Protein AF-A0A8D2DAV5-F1 (afdb_monomer)

Sequence (88 aa):
MSTFKEAVTFKDVAVAFSEEELGLLDSAQRKLYQDVMVENFRNLVSVEHQLFKQDISYTERQEKLWMMKTATQRETTLGRDQAVLSCS

InterPro domains:
  IPR001909 Krueppel-associated box [PF01352] (8-47)
  IPR001909 Krueppel-associated box [PS50805] (8-78)
  IPR001909 Krueppel-associated box [SM00349] (8-67)
  IPR001909 Krueppel-associated box [cd07765] (8-46)
  IPR036051 Krueppel-associated box domain superfamily [SSF109640] (2-63)
  IPR050169 Krueppel C2H2-type zinc-finger [PTHR23232] (5-69)

Solvent-accessible surface area (backbone atoms only — not comparable to full-atom values): 5312 Å² total; per-residue (Å²): 133,88,80,81,76,80,82,86,51,69,76,82,74,54,85,84,71,54,75,70,54,56,70,68,48,51,77,67,55,52,49,49,51,52,54,52,53,52,50,53,52,53,51,51,56,50,52,53,52,50,51,54,53,50,51,52,57,51,50,56,49,52,51,52,51,51,53,51,54,54,49,57,51,52,53,59,50,55,57,49,54,56,57,59,68,72,76,117

Secondary structure (DSSP, 8-state):
-----PPPPHHHH-----HHHHHH--HHHHHHHHHHHHHHHHHHHHHHHHHHHHHHHHHHHHHHHHHHHHHHHHHHHHHHHHHHHTT-

Mean predicted aligned error: 13.58 Å

Foldseek 3Di:
DDDDDDDDDLVNQQDDDDPVRLVVDDPVRVVVNVVSNVVSVVVVVVVVVVVVVVVVVVVVVVVVVVVVVVVVVVVVVVVVVVVVVVPD

Structure (mmCIF, N/CA/C/O backbone):
data_AF-A0A8D2DAV5-F1
#
_entry.id   AF-A0A8D2DAV5-F1
#
loop_
_atom_site.group_PDB
_atom_site.id
_atom_site.type_symbol
_atom_site.label_atom_id
_atom_site.label_alt_id
_atom_site.label_comp_id
_atom_site.label_asym_id
_atom_site.label_entity_id
_atom_site.label_seq_id
_atom_site.pdbx_PDB_ins_code
_atom_site.Cartn_x
_atom_site.Cartn_y
_atom_site.Cartn_z
_atom_site.occupancy
_atom_site.B_iso_or_equiv
_atom_site.auth_seq_id
_atom_site.auth_comp_id
_atom_site.auth_asym_id
_atom_site.auth_atom_id
_atom_site.pdbx_PDB_model_num
ATOM 1 N N . MET A 1 1 ? 12.849 24.961 -14.247 1.00 49.41 1 MET A N 1
ATOM 2 C CA . MET A 1 1 ? 12.270 24.517 -12.963 1.00 49.41 1 MET A CA 1
ATOM 3 C C . MET A 1 1 ? 12.409 23.008 -12.898 1.00 49.41 1 MET A C 1
ATOM 5 O O . MET A 1 1 ? 11.708 22.328 -13.632 1.00 49.41 1 MET A O 1
ATOM 9 N N . SER A 1 2 ? 13.373 22.495 -12.129 1.00 52.59 2 SER A N 1
ATOM 10 C CA . SER A 1 2 ? 13.488 21.047 -11.916 1.00 52.59 2 SER A CA 1
ATOM 11 C C . SER A 1 2 ? 12.365 20.613 -10.984 1.00 52.59 2 SER A C 1
ATOM 13 O O . SER A 1 2 ? 12.323 21.042 -9.835 1.00 52.59 2 SER A O 1
ATOM 15 N N . THR A 1 3 ? 11.437 19.809 -11.489 1.00 55.88 3 THR A N 1
ATOM 16 C CA . THR A 1 3 ? 10.381 19.190 -10.691 1.00 55.88 3 THR A CA 1
ATOM 17 C C . THR A 1 3 ? 10.937 17.903 -10.091 1.00 55.88 3 THR A C 1
ATOM 19 O O . THR A 1 3 ? 10.973 16.860 -10.739 1.00 55.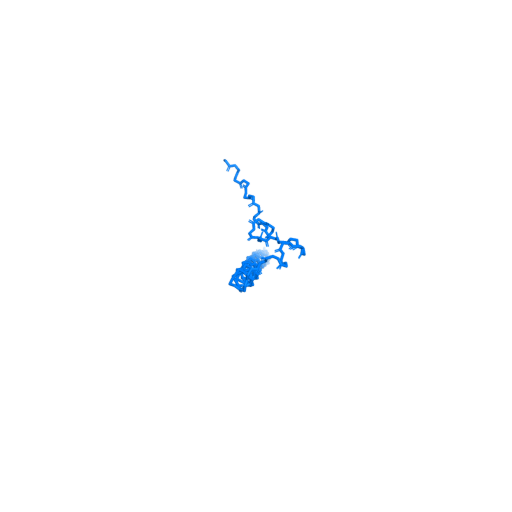88 3 THR A O 1
ATOM 22 N N . PHE A 1 4 ? 11.414 17.973 -8.849 1.00 65.62 4 PHE A N 1
ATOM 23 C CA . PHE A 1 4 ? 11.636 16.763 -8.062 1.00 65.62 4 PHE A CA 1
ATOM 24 C C . PHE A 1 4 ? 10.261 16.174 -7.739 1.00 65.62 4 PHE A C 1
ATOM 26 O O . PHE A 1 4 ? 9.492 16.764 -6.986 1.00 65.62 4 PHE A O 1
ATOM 33 N N . LYS A 1 5 ? 9.918 15.049 -8.373 1.00 70.25 5 LYS A N 1
ATOM 34 C CA . LYS A 1 5 ? 8.764 14.249 -7.963 1.00 70.25 5 LYS A CA 1
ATOM 35 C C . LYS A 1 5 ? 9.180 13.459 -6.731 1.00 70.25 5 LYS A C 1
ATOM 37 O O . LYS A 1 5 ? 9.968 12.525 -6.844 1.00 70.25 5 LYS A O 1
ATOM 42 N N . GLU A 1 6 ? 8.685 13.870 -5.573 1.00 78.12 6 GLU A N 1
ATOM 43 C CA . GLU A 1 6 ? 8.798 13.081 -4.352 1.00 78.12 6 GLU A CA 1
ATOM 44 C C . GLU A 1 6 ? 8.042 11.760 -4.550 1.00 78.12 6 GLU A C 1
ATOM 46 O O . GLU A 1 6 ? 6.910 11.744 -5.043 1.00 78.12 6 GLU A O 1
ATOM 51 N N . ALA A 1 7 ? 8.715 10.643 -4.276 1.00 76.75 7 ALA A N 1
ATOM 52 C CA . ALA A 1 7 ? 8.137 9.321 -4.457 1.00 76.75 7 ALA A CA 1
ATOM 53 C C . ALA A 1 7 ? 7.178 9.035 -3.300 1.00 76.75 7 ALA A C 1
ATOM 55 O O . ALA A 1 7 ? 7.598 9.009 -2.148 1.00 76.75 7 ALA A O 1
ATOM 56 N N . VAL A 1 8 ? 5.906 8.794 -3.617 1.00 75.44 8 VAL A N 1
ATOM 57 C CA . VAL A 1 8 ? 4.928 8.314 -2.636 1.00 75.44 8 VAL A CA 1
ATOM 58 C C . VAL A 1 8 ? 5.207 6.838 -2.374 1.00 75.44 8 VAL A C 1
ATOM 60 O O . VAL A 1 8 ? 5.236 6.029 -3.303 1.00 75.44 8 VAL A O 1
ATOM 63 N N . THR A 1 9 ? 5.427 6.486 -1.116 1.00 80.81 9 THR A N 1
ATOM 64 C CA . THR A 1 9 ? 5.702 5.123 -0.667 1.00 80.81 9 THR A CA 1
ATOM 65 C C . THR A 1 9 ? 4.462 4.496 -0.040 1.00 80.81 9 THR A C 1
ATOM 67 O O . THR A 1 9 ? 3.518 5.179 0.350 1.00 80.81 9 THR A O 1
ATOM 70 N N . PHE A 1 10 ? 4.463 3.169 0.121 1.00 78.62 10 PHE A N 1
ATOM 71 C CA . PHE A 1 10 ? 3.365 2.485 0.811 1.00 78.62 10 PHE A CA 1
ATOM 72 C C . PHE A 1 10 ? 3.145 3.002 2.238 1.00 78.62 10 PHE A C 1
ATOM 74 O O . PHE A 1 10 ? 2.014 3.036 2.707 1.00 78.62 10 PHE A O 1
ATOM 81 N N . LYS A 1 11 ? 4.211 3.443 2.917 1.00 82.44 11 LYS A N 1
ATOM 82 C CA . LYS A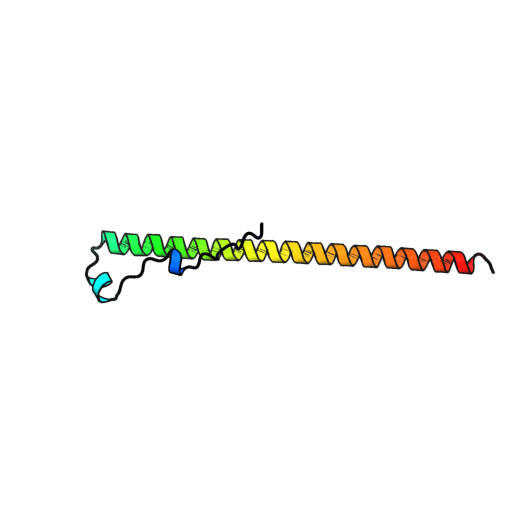 1 11 ? 4.118 3.994 4.274 1.00 82.44 11 LYS A CA 1
ATOM 83 C C . LYS A 1 11 ? 3.311 5.288 4.329 1.00 82.44 11 LYS A C 1
ATOM 85 O O . LYS A 1 11 ? 2.715 5.563 5.359 1.00 82.44 11 LYS A O 1
ATOM 90 N N . ASP A 1 12 ? 3.266 6.037 3.232 1.00 84.56 12 ASP A N 1
ATOM 91 C CA . ASP A 1 12 ? 2.542 7.308 3.163 1.00 84.56 12 ASP A CA 1
ATOM 92 C C . ASP A 1 12 ? 1.028 7.105 2.996 1.00 84.56 12 ASP A C 1
ATOM 94 O O . ASP A 1 12 ? 0.248 8.022 3.242 1.00 84.56 12 ASP A O 1
ATOM 98 N N . VAL A 1 13 ? 0.600 5.903 2.588 1.00 83.69 13 VAL A N 1
ATOM 99 C CA . VAL A 1 13 ? -0.816 5.557 2.363 1.00 83.69 13 VAL A CA 1
ATOM 100 C C . VAL A 1 13 ? -1.342 4.484 3.318 1.00 83.69 13 VAL A C 1
ATOM 102 O O . VAL A 1 13 ? -2.554 4.310 3.442 1.00 83.69 13 VAL A O 1
ATOM 105 N N . ALA A 1 14 ? -0.455 3.747 3.989 1.00 85.69 14 ALA A N 1
ATOM 106 C CA . ALA A 1 14 ? -0.817 2.716 4.946 1.00 85.69 14 ALA A CA 1
ATOM 107 C C . ALA A 1 14 ? -1.166 3.324 6.307 1.00 85.69 14 ALA A C 1
ATOM 109 O O . ALA A 1 14 ? -0.407 4.105 6.877 1.00 85.69 14 ALA A O 1
ATOM 110 N N . VAL A 1 15 ? -2.290 2.886 6.868 1.00 85.50 15 VAL A N 1
ATOM 111 C CA . VAL A 1 15 ? -2.565 3.058 8.295 1.00 85.50 15 VAL A CA 1
ATOM 112 C C . VAL A 1 15 ? -1.917 1.877 9.009 1.00 85.50 15 VAL A C 1
ATOM 114 O O . VAL A 1 15 ? -2.063 0.747 8.557 1.00 85.50 15 VAL A O 1
ATOM 117 N N . ALA A 1 16 ? -1.176 2.115 10.086 1.00 86.00 16 ALA A N 1
ATOM 118 C CA . ALA A 1 16 ? -0.560 1.055 10.877 1.00 86.00 16 ALA A CA 1
ATOM 119 C C . ALA A 1 16 ? -1.077 1.141 12.311 1.00 86.00 16 ALA A C 1
ATOM 121 O O . ALA A 1 16 ? -0.976 2.195 12.932 1.00 86.00 16 ALA A O 1
ATOM 122 N N . PHE A 1 17 ? -1.620 0.031 12.804 1.00 88.69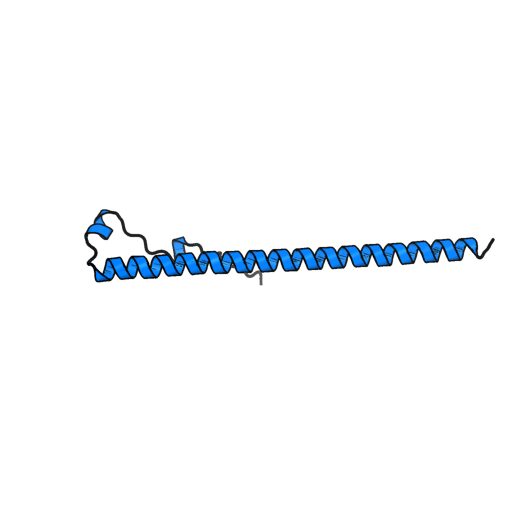 17 PHE A N 1
ATOM 123 C CA . PHE A 1 17 ? -2.007 -0.138 14.201 1.00 88.69 17 PHE A CA 1
ATOM 124 C C . PHE A 1 17 ? -0.961 -0.998 14.908 1.00 88.69 17 PHE A C 1
ATOM 126 O O . PHE A 1 17 ? -0.450 -1.955 14.315 1.00 88.69 17 PHE A O 1
ATOM 133 N N . SER A 1 18 ? -0.660 -0.689 16.167 1.00 91.19 18 SER A N 1
ATOM 134 C CA . SER A 1 18 ? 0.062 -1.614 17.044 1.00 91.19 18 SER A CA 1
ATOM 135 C C . SER A 1 18 ? -0.794 -2.844 17.374 1.00 91.19 18 SER A C 1
ATOM 137 O O . SER A 1 18 ? -2.000 -2.870 17.113 1.00 91.19 18 SER A O 1
ATOM 139 N N . GLU A 1 19 ? -0.195 -3.886 17.959 1.00 88.69 19 GLU A N 1
ATOM 140 C CA . GLU A 1 19 ? -0.961 -5.064 18.392 1.00 88.69 19 GLU A CA 1
ATOM 141 C C . GLU A 1 19 ? -2.019 -4.698 19.443 1.00 88.69 19 GLU A C 1
ATOM 143 O O . GLU A 1 19 ? -3.144 -5.205 19.389 1.00 88.69 19 GLU A O 1
ATOM 148 N N . GLU A 1 20 ? -1.696 -3.777 20.359 1.00 93.44 20 GLU A N 1
ATOM 149 C CA . GLU A 1 20 ? -2.639 -3.300 21.370 1.00 93.44 20 GLU A CA 1
ATOM 150 C C . GLU A 1 20 ? -3.795 -2.520 20.732 1.00 93.44 20 GLU A C 1
ATOM 152 O O . GLU A 1 20 ? -4.958 -2.760 21.058 1.00 93.44 20 GLU A O 1
ATOM 157 N N . GLU A 1 21 ? -3.500 -1.630 19.781 1.00 92.44 21 GLU A N 1
ATOM 158 C CA . GLU A 1 21 ? -4.508 -0.837 19.070 1.00 92.44 21 GLU A CA 1
ATOM 159 C C . GLU A 1 21 ? -5.421 -1.715 18.210 1.00 92.44 21 GLU A C 1
ATOM 161 O O . GLU A 1 21 ? -6.637 -1.520 18.194 1.00 92.44 21 GLU A O 1
ATOM 166 N N . LEU A 1 22 ? -4.866 -2.737 17.55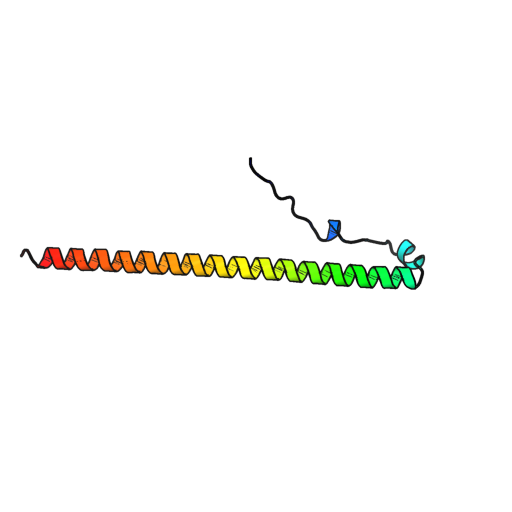3 1.00 88.25 22 LEU A N 1
ATOM 167 C CA . LEU A 1 22 ? -5.628 -3.690 16.747 1.00 88.25 22 LEU A CA 1
ATOM 168 C C . LEU A 1 22 ? -6.617 -4.504 17.602 1.00 88.25 22 LEU A C 1
ATOM 170 O O . LEU A 1 22 ? -7.722 -4.827 17.147 1.00 88.25 22 LEU A O 1
ATOM 174 N N . GLY A 1 23 ? -6.232 -4.817 18.843 1.00 89.19 23 GLY A N 1
ATOM 175 C CA . GLY A 1 23 ? -7.077 -5.485 19.833 1.00 89.19 23 GLY A CA 1
ATOM 176 C C . GLY A 1 23 ? -8.259 -4.635 20.307 1.00 89.19 23 GLY A C 1
ATOM 177 O O . GLY A 1 23 ? -9.301 -5.190 20.657 1.00 89.19 23 GLY A O 1
ATOM 178 N N . LEU A 1 24 ? -8.125 -3.306 20.264 1.00 94.50 24 LEU A N 1
ATOM 179 C CA . LEU A 1 24 ? -9.166 -2.347 20.649 1.00 94.50 24 LEU A CA 1
ATOM 180 C C . LEU A 1 24 ? -10.152 -2.026 19.517 1.00 94.50 24 LEU A C 1
ATOM 182 O O . LEU A 1 24 ? -11.221 -1.480 19.792 1.00 94.50 24 LEU A O 1
AT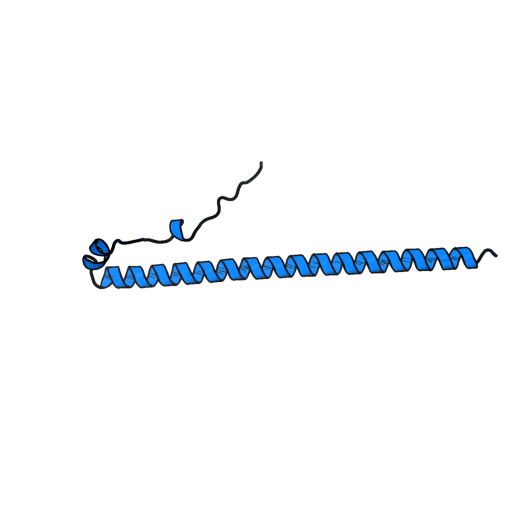OM 186 N N . LEU A 1 25 ? -9.825 -2.370 18.266 1.00 93.56 25 LEU A N 1
ATOM 187 C CA . LEU A 1 25 ? -10.715 -2.134 17.131 1.00 93.56 25 LEU A CA 1
ATOM 188 C C . LEU A 1 25 ? -11.986 -2.976 17.229 1.00 93.56 25 LEU A C 1
ATOM 190 O O . LEU A 1 25 ? -11.937 -4.199 17.422 1.00 93.56 25 LEU A O 1
ATOM 194 N N . ASP A 1 26 ? -13.121 -2.330 16.979 1.00 94.62 26 ASP A N 1
ATOM 195 C CA . ASP A 1 26 ? -14.379 -3.034 16.784 1.00 94.62 26 ASP A CA 1
ATOM 196 C C . ASP A 1 26 ? -14.401 -3.798 15.444 1.00 94.62 26 ASP A C 1
ATOM 198 O O . ASP A 1 26 ? -13.535 -3.657 14.571 1.00 94.62 26 ASP A O 1
ATOM 202 N N . SER A 1 27 ? -15.411 -4.654 15.269 1.00 93.56 27 SER A N 1
ATOM 203 C CA . SER A 1 27 ? -15.524 -5.488 14.069 1.00 93.56 27 SER A CA 1
ATOM 204 C C . SER A 1 27 ? -15.646 -4.680 12.773 1.00 93.56 27 SER A C 1
ATOM 206 O O . SER A 1 27 ? -15.212 -5.165 11.726 1.00 93.56 27 SER A O 1
ATOM 208 N N . ALA A 1 28 ? -16.255 -3.493 12.806 1.00 93.94 28 ALA A N 1
ATOM 209 C CA . ALA A 1 28 ? -16.419 -2.652 11.627 1.00 93.94 28 ALA A CA 1
ATOM 210 C C . ALA A 1 28 ? -15.099 -1.961 11.270 1.00 93.94 28 ALA A C 1
ATOM 212 O O . ALA A 1 28 ? -14.707 -1.959 10.104 1.00 93.94 28 ALA A O 1
ATOM 213 N N . GLN A 1 29 ? -14.368 -1.463 12.267 1.00 93.25 29 GLN A N 1
ATOM 214 C CA . GLN A 1 29 ? -13.049 -0.861 12.088 1.00 93.25 29 GLN A CA 1
ATOM 215 C C . GLN A 1 29 ? -12.021 -1.869 11.575 1.00 93.25 29 GLN A C 1
ATOM 217 O O . GLN A 1 29 ? -11.263 -1.565 10.656 1.00 93.25 29 GLN A O 1
ATOM 222 N N . ARG A 1 30 ? -12.020 -3.096 12.109 1.00 92.00 30 ARG A N 1
ATOM 223 C CA . ARG A 1 30 ? -11.102 -4.152 11.660 1.00 92.00 30 ARG A CA 1
ATOM 224 C C . ARG A 1 30 ? -11.374 -4.567 10.214 1.00 92.00 30 ARG A C 1
ATOM 226 O O . ARG A 1 30 ? -10.434 -4.794 9.457 1.00 92.00 30 ARG A O 1
ATOM 233 N N . LYS A 1 31 ? -12.651 -4.619 9.822 1.00 93.25 31 LYS A N 1
ATOM 234 C CA . LYS A 1 31 ? -13.048 -4.857 8.432 1.00 93.25 31 LYS A CA 1
ATOM 235 C C . LYS A 1 31 ? -12.601 -3.712 7.523 1.00 93.25 31 LYS A C 1
ATOM 237 O O . LYS A 1 31 ? -11.970 -3.966 6.507 1.00 93.25 31 LYS A O 1
ATOM 242 N N . LEU A 1 32 ? -12.858 -2.467 7.921 1.00 93.06 32 LEU A N 1
ATOM 243 C CA . LEU A 1 32 ? -12.441 -1.294 7.156 1.00 93.06 32 LEU A CA 1
ATOM 244 C C . LEU A 1 32 ? -10.919 -1.252 6.967 1.00 93.06 32 LEU A C 1
ATOM 246 O O . LEU A 1 32 ? -10.448 -0.984 5.868 1.00 93.06 32 LEU A O 1
ATOM 250 N N . TYR A 1 33 ? -10.153 -1.564 8.013 1.00 91.62 33 TYR A N 1
ATOM 251 C CA . TYR A 1 33 ? -8.699 -1.675 7.932 1.00 91.62 33 TYR A CA 1
ATOM 252 C C . TYR A 1 33 ? -8.262 -2.709 6.888 1.00 91.62 33 TYR A C 1
ATOM 254 O O . TYR A 1 33 ? -7.411 -2.416 6.051 1.00 91.62 33 TYR A O 1
ATOM 262 N N . GLN A 1 34 ? -8.865 -3.900 6.896 1.00 90.38 34 GLN A N 1
ATOM 263 C CA . GLN A 1 34 ? -8.575 -4.932 5.898 1.00 90.38 34 GLN A CA 1
ATOM 264 C C . GLN A 1 34 ? -8.920 -4.467 4.480 1.00 90.38 34 GLN A C 1
ATOM 266 O O . GLN A 1 34 ? -8.091 -4.617 3.585 1.00 90.38 34 GLN A O 1
ATOM 271 N N . ASP A 1 35 ? -10.096 -3.869 4.283 1.00 92.75 35 ASP A N 1
ATOM 272 C CA . ASP A 1 35 ? -10.555 -3.395 2.974 1.00 92.75 35 ASP A CA 1
ATOM 273 C C . ASP A 1 35 ? -9.608 -2.317 2.414 1.00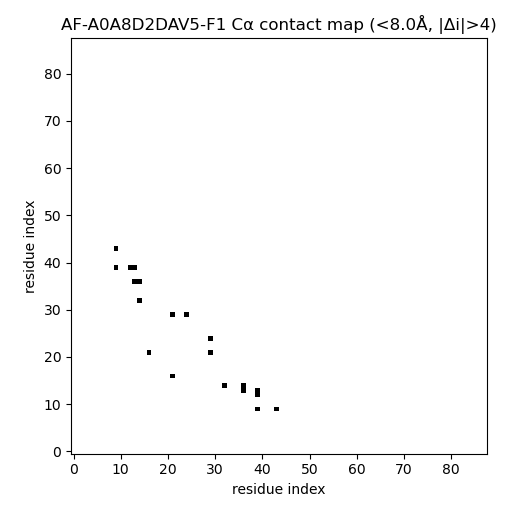 92.75 35 ASP A C 1
ATOM 275 O O . ASP A 1 35 ? -9.109 -2.445 1.293 1.00 92.75 35 ASP A O 1
ATOM 279 N N . VAL A 1 36 ? -9.266 -1.311 3.228 1.00 89.12 36 VAL A N 1
ATOM 280 C CA . VAL A 1 36 ? -8.346 -0.224 2.851 1.00 89.12 36 VAL A CA 1
ATOM 281 C C . VAL A 1 36 ? -6.948 -0.760 2.541 1.00 89.12 36 VAL A C 1
ATOM 283 O O . VAL A 1 36 ? -6.346 -0.385 1.535 1.00 89.12 36 VAL A O 1
ATOM 286 N N . MET A 1 37 ? -6.419 -1.668 3.364 1.00 88.81 37 MET A N 1
ATOM 287 C CA . MET A 1 37 ? -5.072 -2.206 3.154 1.00 88.81 37 MET A CA 1
ATOM 288 C C . MET A 1 37 ? -4.985 -3.112 1.921 1.00 88.81 37 MET A C 1
ATOM 290 O O . MET A 1 37 ? -3.975 -3.086 1.213 1.00 88.81 37 MET A O 1
ATOM 294 N N . VAL A 1 38 ? -6.043 -3.868 1.614 1.00 88.31 38 VAL A N 1
ATOM 295 C CA . VAL A 1 38 ? -6.129 -4.670 0.385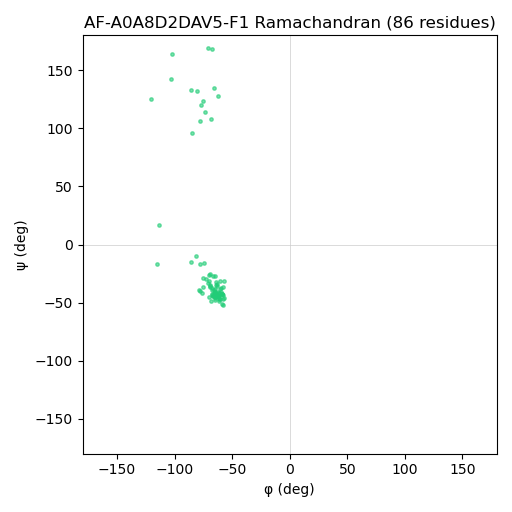 1.00 88.31 38 VAL A CA 1
ATOM 296 C C . VAL A 1 38 ? -6.193 -3.778 -0.854 1.00 88.31 38 VAL A C 1
ATOM 298 O O . VAL A 1 38 ? -5.495 -4.056 -1.833 1.00 88.31 38 VAL A O 1
ATOM 301 N N . GLU A 1 39 ? -6.991 -2.707 -0.834 1.00 89.19 39 GLU A N 1
ATOM 302 C CA . GLU A 1 39 ? -7.044 -1.757 -1.951 1.00 89.19 39 GLU A CA 1
ATOM 303 C C . GLU A 1 39 ? -5.710 -1.038 -2.154 1.00 89.19 39 GLU A C 1
ATOM 305 O O . GLU A 1 39 ? -5.216 -0.977 -3.282 1.00 89.19 39 GLU A O 1
ATOM 310 N N . ASN A 1 40 ? -5.068 -0.580 -1.079 1.00 87.56 40 ASN A N 1
ATOM 311 C CA . ASN A 1 40 ? -3.749 0.046 -1.157 1.00 87.56 40 ASN A CA 1
ATOM 312 C C . ASN A 1 40 ? -2.712 -0.889 -1.793 1.00 87.56 40 ASN A C 1
ATOM 314 O O . ASN A 1 40 ? -1.959 -0.469 -2.674 1.00 87.56 40 ASN A O 1
ATOM 318 N N . PHE A 1 41 ? -2.704 -2.170 -1.410 1.00 85.00 41 PHE A N 1
ATOM 319 C CA . PHE A 1 41 ? -1.798 -3.155 -1.998 1.00 85.00 41 PHE A CA 1
ATOM 320 C C . PHE A 1 41 ? -2.079 -3.388 -3.490 1.00 85.00 41 PHE A C 1
ATOM 322 O O . PHE A 1 41 ? -1.156 -3.403 -4.306 1.00 85.00 41 PHE A O 1
ATOM 329 N N . ARG A 1 42 ? -3.355 -3.512 -3.882 1.00 88.38 42 ARG A N 1
ATOM 330 C CA . ARG A 1 42 ? -3.749 -3.638 -5.298 1.00 88.38 42 ARG A CA 1
ATOM 331 C C . ARG A 1 42 ? -3.315 -2.430 -6.124 1.00 88.38 42 ARG A C 1
ATOM 333 O O . ARG A 1 42 ? -2.843 -2.602 -7.248 1.00 88.38 42 ARG A O 1
ATOM 340 N N . ASN A 1 43 ? -3.454 -1.230 -5.571 1.00 86.81 43 ASN A N 1
ATOM 341 C CA . ASN A 1 43 ? -3.056 0.005 -6.236 1.00 86.81 43 ASN A CA 1
ATOM 342 C C . ASN A 1 43 ? -1.540 0.059 -6.456 1.00 86.81 43 ASN A C 1
ATOM 344 O O . ASN A 1 43 ? -1.109 0.390 -7.560 1.00 86.81 43 ASN A O 1
ATOM 348 N N . LEU A 1 44 ? -0.739 -0.349 -5.468 1.00 84.56 44 LEU A N 1
ATOM 349 C CA . LEU A 1 44 ? 0.716 -0.458 -5.611 1.00 84.56 44 LEU A CA 1
ATOM 350 C C . LEU A 1 44 ? 1.127 -1.401 -6.739 1.00 84.56 44 LEU A C 1
ATOM 352 O O . LEU A 1 44 ? 1.846 -0.986 -7.645 1.00 84.56 44 LEU A O 1
ATOM 356 N N . VAL A 1 45 ? 0.599 -2.626 -6.744 1.00 82.25 45 VAL A N 1
ATOM 357 C CA . VAL A 1 45 ? 0.903 -3.614 -7.793 1.00 82.25 45 VAL A CA 1
ATOM 358 C C . VAL A 1 45 ? 0.497 -3.101 -9.180 1.00 82.25 45 VAL A C 1
ATOM 360 O O . VAL A 1 45 ? 1.198 -3.322 -10.167 1.00 82.25 45 VAL A O 1
ATOM 363 N N . SER A 1 46 ? -0.627 -2.386 -9.277 1.00 84.06 46 SER A N 1
ATOM 364 C CA . SER A 1 46 ? -1.096 -1.793 -10.534 1.00 84.06 46 SER A CA 1
ATOM 365 C C . SER A 1 46 ? -0.151 -0.705 -11.060 1.00 84.06 46 SER A C 1
ATOM 367 O O . SER A 1 46 ? 0.186 -0.705 -12.248 1.00 84.06 46 SER A O 1
ATOM 369 N N . VAL A 1 47 ? 0.309 0.195 -10.184 1.00 80.50 47 VAL A N 1
ATOM 370 C CA . VAL A 1 47 ? 1.257 1.264 -10.536 1.00 80.50 47 VAL A CA 1
ATOM 371 C C . VAL A 1 47 ? 2.604 0.675 -10.947 1.00 80.50 47 VAL A C 1
ATOM 373 O O . VAL A 1 47 ? 3.131 1.046 -11.995 1.00 80.50 47 VAL A O 1
ATOM 376 N N . GLU A 1 48 ? 3.131 -0.288 -10.190 1.00 77.75 48 GLU A N 1
ATOM 377 C CA . GLU A 1 48 ? 4.368 -0.994 -10.541 1.00 77.75 48 GLU A CA 1
ATOM 378 C C . GLU A 1 48 ? 4.253 -1.655 -11.917 1.00 77.75 48 GLU A C 1
ATOM 380 O O . GLU A 1 48 ? 5.110 -1.471 -12.780 1.00 77.75 48 GLU A O 1
ATOM 385 N N . HIS A 1 49 ? 3.149 -2.350 -12.186 1.00 76.12 49 HIS A N 1
ATOM 386 C CA . HIS A 1 49 ? 2.916 -2.985 -13.479 1.00 76.12 49 HIS A CA 1
ATOM 387 C C . HIS A 1 49 ? 2.814 -1.980 -14.642 1.00 76.12 49 HIS A C 1
ATOM 389 O O . HIS A 1 49 ? 3.284 -2.267 -15.746 1.00 76.12 49 HIS A O 1
ATOM 395 N N . GLN A 1 50 ? 2.230 -0.798 -14.426 1.00 75.00 50 GLN A N 1
ATOM 396 C CA . GLN A 1 50 ? 2.227 0.272 -15.431 1.00 75.00 50 GLN A CA 1
ATOM 397 C C . GLN A 1 50 ? 3.634 0.818 -15.697 1.00 75.00 50 GLN A C 1
ATOM 399 O O . GLN A 1 50 ? 3.986 1.017 -16.861 1.00 75.00 50 GLN A O 1
ATOM 404 N N . LEU A 1 51 ? 4.444 1.008 -14.652 1.00 74.56 51 LEU A N 1
ATOM 405 C CA . LEU A 1 51 ? 5.834 1.450 -14.786 1.00 74.56 51 LEU A CA 1
ATOM 406 C C . LEU A 1 51 ? 6.662 0.436 -15.582 1.00 74.56 51 LEU A C 1
ATOM 408 O O . LEU A 1 51 ? 7.324 0.820 -16.544 1.00 74.56 51 LEU A O 1
ATOM 412 N N . PHE A 1 52 ? 6.548 -0.858 -15.265 1.00 70.50 52 PHE A N 1
ATOM 413 C CA . PHE A 1 52 ? 7.237 -1.918 -16.008 1.00 70.50 52 PHE A CA 1
ATOM 414 C C . PHE A 1 52 ? 6.814 -1.975 -17.481 1.00 70.50 52 PHE A C 1
ATOM 416 O O . PHE A 1 52 ? 7.658 -2.099 -18.366 1.00 70.50 52 PHE A O 1
ATOM 423 N N . LYS A 1 53 ? 5.517 -1.828 -17.781 1.00 75.50 53 LYS A N 1
ATOM 424 C CA . LYS A 1 53 ? 5.036 -1.753 -19.171 1.00 75.50 53 LYS A CA 1
ATOM 425 C C . LYS A 1 53 ? 5.613 -0.558 -19.923 1.00 75.50 53 LYS A C 1
ATOM 427 O O . LYS A 1 53 ? 5.973 -0.684 -21.094 1.00 75.50 53 LYS A O 1
ATOM 432 N N . GLN A 1 54 ? 5.680 0.598 -19.268 1.00 73.00 54 GLN A N 1
ATOM 433 C CA . GLN A 1 54 ? 6.227 1.803 -19.874 1.00 73.00 54 GLN A CA 1
ATOM 434 C C . GLN A 1 54 ? 7.725 1.640 -20.172 1.00 73.00 54 GLN A C 1
ATOM 436 O O . GLN A 1 54 ? 8.158 2.009 -21.264 1.00 73.00 54 GLN A O 1
ATOM 441 N N . ASP A 1 55 ? 8.480 1.025 -19.263 1.00 76.62 55 ASP A N 1
ATOM 442 C CA . ASP A 1 55 ? 9.919 0.786 -19.410 1.00 76.62 55 ASP A CA 1
ATOM 443 C C . ASP A 1 55 ? 10.247 -0.178 -20.565 1.00 76.62 55 ASP A C 1
ATOM 445 O O . ASP A 1 55 ? 11.078 0.125 -21.428 1.00 76.62 55 ASP A O 1
ATOM 449 N N . ILE A 1 56 ? 9.500 -1.283 -20.679 1.00 77.88 56 ILE A N 1
ATOM 450 C CA . ILE A 1 56 ? 9.622 -2.225 -21.806 1.00 77.88 56 ILE A CA 1
ATOM 451 C C . ILE A 1 56 ? 9.316 -1.512 -23.130 1.00 77.88 56 ILE A C 1
ATOM 453 O O . ILE A 1 56 ? 10.095 -1.598 -24.076 1.00 77.88 56 ILE A O 1
ATOM 457 N N . SER A 1 57 ? 8.230 -0.733 -23.191 1.00 81.50 57 SER A N 1
ATOM 458 C CA . SER A 1 57 ? 7.852 -0.017 -24.418 1.00 81.50 57 SER A CA 1
ATOM 459 C C . SER A 1 57 ? 8.886 1.032 -24.853 1.00 81.50 57 SER A C 1
ATOM 461 O O . SER A 1 57 ? 9.085 1.265 -26.050 1.00 81.50 57 SER A O 1
ATOM 463 N N . TYR A 1 58 ? 9.552 1.679 -23.890 1.00 78.31 58 TYR A N 1
ATOM 464 C CA . TYR A 1 58 ? 10.624 2.632 -24.156 1.00 78.31 58 TYR A CA 1
ATOM 465 C C . TYR A 1 58 ? 11.869 1.910 -24.674 1.00 78.31 58 TYR A C 1
ATOM 467 O O . TYR A 1 58 ? 12.429 2.324 -25.691 1.00 78.31 58 TYR A O 1
ATOM 475 N N . THR A 1 59 ? 12.242 0.801 -24.036 1.00 81.81 59 THR A N 1
ATOM 476 C CA . THR A 1 59 ? 13.371 -0.046 -24.437 1.00 81.81 59 THR A CA 1
ATOM 477 C C . THR A 1 59 ? 13.187 -0.580 -25.857 1.00 81.81 59 THR A C 1
ATOM 479 O O . THR A 1 59 ? 14.032 -0.327 -26.715 1.00 81.81 59 THR A O 1
ATOM 482 N N . GLU A 1 60 ? 12.036 -1.182 -26.169 1.00 81.31 60 GLU A N 1
ATOM 483 C CA . GLU A 1 60 ? 11.723 -1.679 -27.517 1.00 81.31 60 GLU A CA 1
ATOM 484 C C . GLU A 1 60 ? 11.777 -0.570 -28.582 1.00 81.31 60 GLU A C 1
ATOM 486 O O . GLU A 1 60 ? 12.196 -0.794 -29.722 1.00 81.31 60 GLU A O 1
ATOM 491 N N . ARG A 1 61 ? 11.350 0.655 -28.240 1.00 82.12 61 ARG A N 1
ATOM 492 C CA . ARG A 1 61 ? 11.427 1.807 -29.152 1.00 82.12 61 ARG A CA 1
ATOM 493 C C . ARG A 1 61 ? 12.876 2.207 -29.420 1.00 82.12 61 ARG A C 1
ATOM 495 O O . ARG A 1 61 ? 13.209 2.498 -30.569 1.00 82.12 61 ARG A O 1
ATOM 502 N N . GLN A 1 62 ? 13.718 2.240 -28.388 1.00 80.88 62 GLN A N 1
ATOM 503 C CA . GLN A 1 62 ? 15.140 2.558 -28.533 1.00 80.88 62 GLN A CA 1
ATOM 504 C C . GLN A 1 62 ? 15.872 1.490 -29.348 1.00 80.88 62 GLN A C 1
ATOM 506 O O . GLN A 1 62 ? 16.648 1.832 -30.238 1.00 80.88 62 GLN A O 1
ATOM 511 N N . GLU A 1 63 ? 15.567 0.211 -29.130 1.00 81.69 63 GLU A N 1
ATOM 512 C CA . GLU A 1 63 ? 16.118 -0.888 -29.927 1.00 81.69 63 GLU A CA 1
ATOM 513 C C . GLU A 1 63 ? 15.711 -0.785 -31.400 1.00 81.69 63 GLU A C 1
ATOM 515 O O . GLU A 1 63 ? 16.564 -0.877 -32.283 1.00 81.69 63 GLU A O 1
ATOM 520 N N . LYS A 1 64 ? 14.438 -0.495 -31.696 1.00 85.56 64 LYS A N 1
ATOM 521 C CA . LYS A 1 64 ? 13.979 -0.246 -33.076 1.00 85.56 64 LYS A CA 1
ATOM 522 C C . LYS A 1 64 ? 14.712 0.929 -33.729 1.00 85.56 64 LYS A C 1
ATOM 524 O O . LYS A 1 64 ? 15.125 0.826 -34.883 1.00 85.56 64 LYS A O 1
ATOM 529 N N . LEU A 1 65 ? 14.911 2.026 -32.996 1.00 84.19 65 LEU A N 1
ATOM 530 C CA . LEU A 1 65 ? 15.684 3.190 -33.451 1.00 84.19 65 LEU A CA 1
ATOM 531 C C . LEU A 1 65 ? 17.146 2.832 -33.747 1.00 84.19 65 LEU A C 1
ATOM 533 O O . LEU A 1 65 ? 17.683 3.229 -34.784 1.00 84.19 65 LEU A O 1
ATOM 537 N N . TRP A 1 66 ? 17.781 2.059 -32.868 1.00 83.69 66 TRP A N 1
ATOM 538 C CA . TRP A 1 66 ? 19.148 1.574 -33.051 1.00 83.69 66 TRP A CA 1
ATOM 539 C C . TRP A 1 66 ? 19.276 0.667 -34.282 1.00 83.69 66 TRP A C 1
ATOM 541 O O . TRP A 1 66 ? 20.179 0.840 -35.107 1.00 83.69 66 TRP A O 1
ATOM 551 N N . MET A 1 67 ? 18.333 -0.258 -34.460 1.00 82.94 67 MET A N 1
ATOM 552 C CA . MET A 1 67 ? 18.283 -1.154 -35.617 1.00 82.94 67 MET A CA 1
ATOM 553 C C . MET A 1 67 ? 18.108 -0.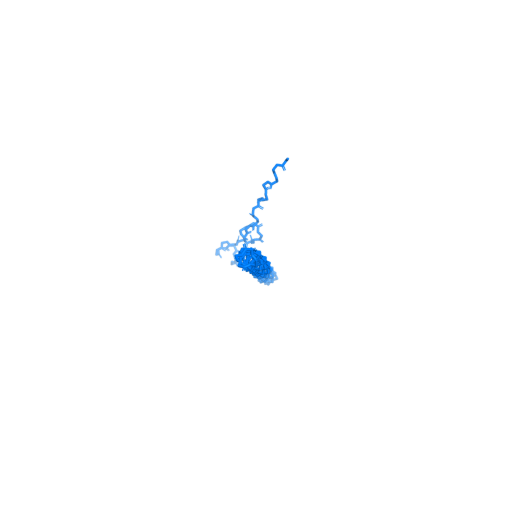383 -36.929 1.00 82.94 67 MET A C 1
ATOM 555 O O . MET A 1 67 ? 18.800 -0.665 -37.90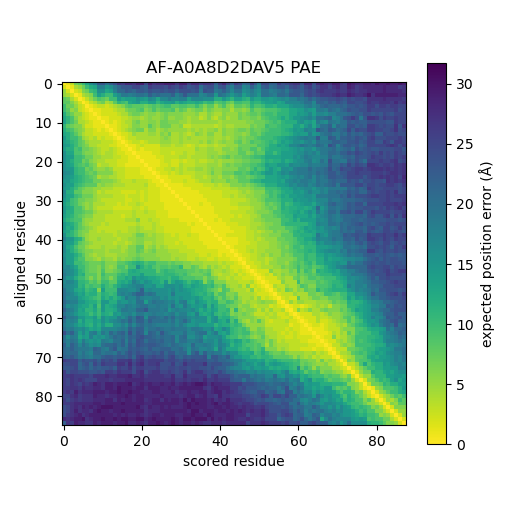4 1.00 82.94 67 MET A O 1
ATOM 559 N N . MET A 1 68 ? 17.262 0.649 -36.950 1.00 79.12 68 MET A N 1
ATOM 560 C CA . MET A 1 68 ? 17.082 1.488 -38.135 1.00 79.12 68 MET A CA 1
ATOM 561 C C . MET A 1 68 ? 18.330 2.322 -38.449 1.00 79.12 68 MET A C 1
ATOM 563 O O . MET A 1 68 ? 18.771 2.358 -39.594 1.00 79.12 68 MET A O 1
ATOM 567 N N . LYS A 1 69 ? 18.972 2.913 -37.432 1.00 79.38 69 LYS A N 1
ATOM 568 C CA . LYS A 1 69 ? 20.229 3.659 -37.601 1.00 79.38 69 LYS A CA 1
ATOM 569 C C . LYS A 1 69 ? 21.341 2.784 -38.183 1.00 79.38 69 LYS A C 1
ATOM 571 O O . LYS A 1 69 ? 22.062 3.225 -39.075 1.00 79.38 69 LYS A O 1
ATOM 576 N N . THR A 1 70 ? 21.470 1.546 -37.707 1.00 76.56 70 THR A N 1
ATOM 577 C CA . THR A 1 70 ? 22.478 0.607 -38.224 1.00 76.56 70 THR A CA 1
ATOM 578 C C . THR A 1 70 ? 22.138 0.082 -39.621 1.00 76.56 70 THR A C 1
ATOM 580 O O . THR A 1 70 ? 23.054 -0.171 -40.398 1.00 76.56 70 THR A O 1
ATOM 583 N N . ALA A 1 71 ? 20.858 -0.037 -39.989 1.00 73.56 71 ALA A N 1
ATOM 584 C CA . ALA A 1 71 ? 20.443 -0.382 -41.351 1.00 73.56 71 ALA A CA 1
ATOM 585 C C . ALA A 1 71 ? 20.760 0.744 -42.353 1.00 73.56 71 ALA A C 1
ATOM 587 O O . ALA A 1 71 ? 21.428 0.500 -43.356 1.00 73.56 71 ALA A O 1
ATOM 588 N N . THR A 1 72 ? 20.406 1.991 -42.032 1.00 67.06 72 THR A N 1
ATOM 589 C CA . THR A 1 72 ? 20.717 3.162 -42.873 1.00 67.06 72 THR A CA 1
ATOM 590 C C . THR A 1 72 ? 22.227 3.404 -42.996 1.00 67.06 72 THR A C 1
ATOM 592 O O . THR A 1 72 ? 22.718 3.836 -44.041 1.00 67.06 72 THR A O 1
ATOM 595 N N . GLN A 1 73 ? 23.002 3.086 -41.952 1.00 61.12 73 GLN A N 1
ATOM 596 C CA . GLN A 1 73 ? 24.465 3.163 -42.000 1.00 61.12 73 GLN A CA 1
ATOM 597 C C . GLN A 1 73 ? 25.081 2.093 -42.922 1.00 61.12 73 GLN A C 1
ATOM 599 O O . GLN A 1 73 ? 26.048 2.377 -43.621 1.00 61.12 73 GLN A O 1
ATOM 604 N N . ARG A 1 74 ? 24.501 0.884 -42.972 1.00 57.66 74 ARG A N 1
ATOM 605 C CA . ARG A 1 74 ? 24.930 -0.193 -43.886 1.00 57.66 74 ARG A CA 1
ATOM 606 C C . ARG A 1 74 ? 24.618 0.123 -45.352 1.00 57.66 74 ARG A C 1
ATOM 608 O O . ARG A 1 74 ? 25.432 -0.173 -46.224 1.00 57.66 74 ARG A O 1
ATOM 615 N N . GLU A 1 75 ? 23.486 0.770 -45.625 1.00 58.56 75 GLU A N 1
ATOM 616 C CA . GLU A 1 75 ? 23.132 1.239 -46.974 1.00 58.56 75 GLU A CA 1
ATOM 617 C C . GLU A 1 75 ? 24.049 2.369 -47.465 1.00 58.56 75 GLU A C 1
ATOM 619 O O . GLU A 1 75 ? 24.473 2.369 -48.621 1.00 58.56 75 GLU A O 1
ATOM 624 N N . THR A 1 76 ? 24.431 3.298 -46.585 1.00 55.75 76 THR A N 1
ATOM 625 C CA . THR A 1 76 ? 25.352 4.395 -46.940 1.00 55.75 76 THR A CA 1
ATOM 626 C C . THR A 1 76 ? 26.789 3.929 -47.176 1.00 55.75 76 THR A C 1
ATOM 628 O O . THR A 1 76 ? 27.501 4.561 -47.956 1.00 55.75 76 THR A O 1
ATOM 631 N N . THR A 1 77 ? 27.224 2.819 -46.573 1.00 54.12 77 THR A N 1
ATOM 632 C CA . THR A 1 77 ? 28.529 2.206 -46.875 1.00 54.12 77 THR A CA 1
ATOM 633 C C . THR A 1 77 ? 28.516 1.405 -48.177 1.00 54.12 77 THR A C 1
ATOM 635 O O . THR A 1 77 ? 29.437 1.547 -48.976 1.00 54.12 77 THR A O 1
ATOM 638 N N . LEU A 1 78 ? 27.444 0.654 -48.464 1.00 54.66 78 LEU A N 1
ATOM 639 C CA . LEU A 1 78 ? 27.339 -0.142 -49.694 1.00 54.66 78 LEU A CA 1
ATOM 640 C C . LEU A 1 78 ? 27.242 0.739 -50.954 1.00 54.66 78 LEU A C 1
ATOM 642 O O . LEU A 1 78 ? 27.853 0.430 -51.975 1.00 54.66 78 LEU A O 1
ATOM 646 N N . GLY A 1 79 ? 26.539 1.876 -50.875 1.00 51.84 79 GLY A N 1
ATOM 647 C CA . GLY A 1 79 ? 26.469 2.847 -51.974 1.00 51.84 79 GLY A CA 1
ATOM 648 C C . GLY A 1 79 ? 27.785 3.595 -52.232 1.00 51.84 79 GLY A C 1
ATOM 649 O O . GLY A 1 79 ? 28.033 4.034 -53.355 1.00 51.84 79 GLY A O 1
ATOM 650 N N . ARG A 1 80 ? 28.657 3.719 -51.221 1.00 51.75 80 ARG A N 1
ATOM 651 C CA . ARG A 1 80 ? 29.965 4.379 -51.360 1.00 51.75 80 ARG A CA 1
ATOM 652 C C . ARG A 1 80 ? 30.986 3.466 -52.036 1.00 51.75 80 ARG A C 1
ATOM 654 O O . ARG A 1 80 ? 31.707 3.927 -52.913 1.00 51.75 80 ARG A O 1
ATOM 661 N N . ASP A 1 81 ? 30.975 2.178 -51.708 1.00 52.38 81 ASP A N 1
ATOM 662 C CA . ASP A 1 81 ? 31.860 1.189 -52.334 1.00 52.38 81 ASP A CA 1
ATOM 663 C C . ASP A 1 81 ? 31.459 0.906 -53.794 1.00 52.38 81 ASP A C 1
ATOM 665 O O . ASP A 1 81 ? 32.318 0.739 -54.660 1.00 52.38 81 ASP A O 1
ATOM 669 N N . GLN A 1 82 ? 30.159 0.961 -54.108 1.00 53.62 82 GLN A N 1
ATOM 670 C CA . GLN A 1 82 ? 29.658 0.816 -55.480 1.00 53.62 82 GLN A CA 1
ATOM 671 C C . GLN A 1 82 ? 30.011 2.023 -56.376 1.00 53.62 82 GLN A C 1
ATOM 673 O O . GLN A 1 82 ? 30.273 1.847 -57.564 1.00 53.62 82 GLN A O 1
ATOM 678 N N . ALA A 1 83 ? 30.102 3.235 -55.812 1.00 52.22 83 ALA A N 1
ATOM 679 C CA . ALA A 1 83 ? 30.568 4.426 -56.530 1.00 52.22 83 ALA A CA 1
ATOM 680 C C . ALA A 1 83 ? 32.096 4.449 -56.750 1.00 52.22 83 ALA A C 1
ATOM 682 O O . ALA A 1 83 ? 32.560 5.004 -57.743 1.00 52.22 83 ALA A O 1
ATOM 683 N N . VAL A 1 84 ? 32.885 3.829 -55.865 1.00 52.69 84 VAL A N 1
ATOM 684 C CA . VAL A 1 84 ? 34.352 3.730 -56.008 1.00 52.69 84 VAL A CA 1
ATOM 685 C C . VAL A 1 84 ? 34.752 2.696 -57.069 1.00 52.69 84 VAL A C 1
ATOM 687 O O . VAL A 1 84 ? 35.672 2.947 -57.844 1.00 52.69 84 VAL A O 1
ATOM 690 N N . LEU A 1 85 ? 34.027 1.577 -57.177 1.00 54.03 85 LEU A N 1
ATOM 691 C CA . LEU A 1 85 ? 34.267 0.550 -58.203 1.00 54.03 85 LEU A CA 1
ATOM 692 C C . LEU A 1 85 ? 33.802 0.956 -59.615 1.00 54.03 85 LEU A C 1
ATOM 694 O O . LEU A 1 85 ? 34.216 0.343 -60.591 1.00 54.03 85 LEU A O 1
ATOM 698 N N . SER A 1 86 ? 32.968 1.992 -59.739 1.00 49.97 86 SER A N 1
ATOM 699 C CA . SER A 1 86 ? 32.478 2.513 -61.026 1.00 49.97 86 SER A CA 1
ATOM 700 C C . SER A 1 86 ? 33.466 3.453 -61.743 1.00 49.97 86 SER A C 1
ATOM 702 O O . SER A 1 86 ? 33.203 3.830 -62.884 1.00 49.97 86 SER A O 1
ATOM 704 N N . CYS A 1 87 ? 34.553 3.876 -61.089 1.00 50.53 87 CYS A N 1
ATOM 705 C CA . CYS A 1 87 ? 35.508 4.871 -61.605 1.00 50.53 87 CYS A CA 1
ATOM 706 C C . CYS A 1 87 ? 36.914 4.303 -61.897 1.00 50.53 87 CYS A C 1
ATOM 708 O O . CYS A 1 87 ? 37.862 5.081 -62.003 1.00 50.53 87 CYS A O 1
ATOM 710 N N . SER A 1 88 ? 37.071 2.978 -61.997 1.00 45.09 88 SER A N 1
ATOM 711 C CA . SER A 1 88 ? 38.327 2.308 -62.398 1.00 45.09 88 SER A CA 1
ATOM 712 C C . SER A 1 88 ? 38.211 1.740 -63.806 1.00 45.09 88 SER A C 1
ATOM 714 O O . SER A 1 88 ? 39.207 1.841 -64.553 1.00 45.09 88 SER A O 1
#

Radius of gyration: 28.3 Å; Cα contacts (8 Å, |Δi|>4): 10; chains: 1; bounding box: 55×30×84 Å

pLDDT: mean 77.12, std 14.06, range [45.09, 94.62]

Organism: Sciurus vulgaris (NCBI:txid55149)